Protein AF-A0A540K3Z2-F1 (afdb_monomer_lite)

Secondary structure (DSSP, 8-state):
------EEEEEEEEEETTEEEEEEEEEETT-TT--HHHHHHHHHHHTT---TTHHHHHHHHHHHHHHHHHHHTTS-S--------------------------

Foldseek 3Di:
DCPPFPKDKAFDQDDDDPDTDTDIDIDTPVPPVDQLLVVLVVVCVVVVNPDPVRSVVRSVSRVVVSVCVVVCVVPDDDDDDDDDDDDDDDDDDDDDDDDDDDD

InterPro domains:
  IPR006939 SNF5/SMARCB1/INI1 [PF04855] (7-68)

pLDDT: mean 70.19, std 22.84, range [29.33, 92.12]

Organism: Malus baccata (NCBI:txid106549)

Sequence (103 aa):
MYTGERIVPIKLDLRVNRTVIRDQFLWDLNNFESDPEEFAKTFCADLGIQDPEVGPAIAFSIREQLYEIVVQSVASVRETRINKKGRRGAEYTPVRFVVFFSK

Structure (mmCIF, N/CA/C/O backbone):
data_AF-A0A540K3Z2-F1
#
_entry.id   AF-A0A540K3Z2-F1
#
loop_
_atom_site.group_PDB
_atom_site.id
_atom_site.type_symbol
_atom_site.label_atom_id
_atom_site.label_alt_id
_atom_site.label_comp_id
_atom_site.label_asym_id
_atom_site.label_entity_id
_atom_site.label_seq_id
_atom_site.pdbx_PDB_ins_code
_atom_site.Cartn_x
_atom_site.Cartn_y
_atom_site.Cartn_z
_atom_site.occupancy
_atom_site.B_iso_or_equiv
_atom_site.auth_seq_id
_atom_site.auth_comp_id
_atom_site.auth_asym_id
_atom_site.auth_atom_id
_atom_site.pdbx_PDB_model_num
ATOM 1 N N . MET A 1 1 ? 13.485 -1.334 -24.994 1.00 41.22 1 MET A N 1
ATOM 2 C CA . MET A 1 1 ? 14.006 -2.436 -24.160 1.00 41.22 1 MET A CA 1
ATOM 3 C C . MET A 1 1 ? 12.887 -2.785 -23.204 1.00 41.22 1 MET A C 1
ATOM 5 O O . MET A 1 1 ? 12.514 -1.912 -22.437 1.00 41.22 1 MET A O 1
ATOM 9 N N . TYR A 1 2 ? 12.276 -3.965 -23.315 1.00 44.12 2 TYR A N 1
ATOM 10 C CA . TYR A 1 2 ? 11.277 -4.387 -22.332 1.00 44.12 2 TYR A CA 1
ATOM 11 C C . TYR A 1 2 ? 12.038 -4.703 -21.048 1.00 44.12 2 TYR A C 1
ATOM 13 O O . TYR A 1 2 ? 12.613 -5.780 -20.909 1.00 44.12 2 TYR A O 1
ATOM 21 N N . THR A 1 3 ? 12.155 -3.713 -20.168 1.00 54.97 3 THR A N 1
ATOM 22 C CA . THR A 1 3 ? 12.580 -3.929 -18.789 1.00 54.97 3 THR A CA 1
ATOM 23 C C . THR A 1 3 ? 11.551 -4.885 -18.211 1.00 54.97 3 THR A C 1
ATOM 25 O O . THR A 1 3 ? 10.413 -4.479 -18.001 1.00 54.97 3 THR A O 1
ATOM 28 N N . GLY A 1 4 ? 11.891 -6.172 -18.120 1.00 59.56 4 GLY A N 1
ATOM 29 C CA . GLY A 1 4 ? 10.947 -7.210 -17.719 1.00 59.56 4 GLY A CA 1
ATOM 30 C C . GLY A 1 4 ? 10.236 -6.773 -16.447 1.00 59.56 4 GLY A C 1
ATOM 31 O O . GLY A 1 4 ? 10.898 -6.559 -15.433 1.00 59.56 4 GLY A O 1
ATOM 32 N N . GLU A 1 5 ? 8.929 -6.545 -16.549 1.00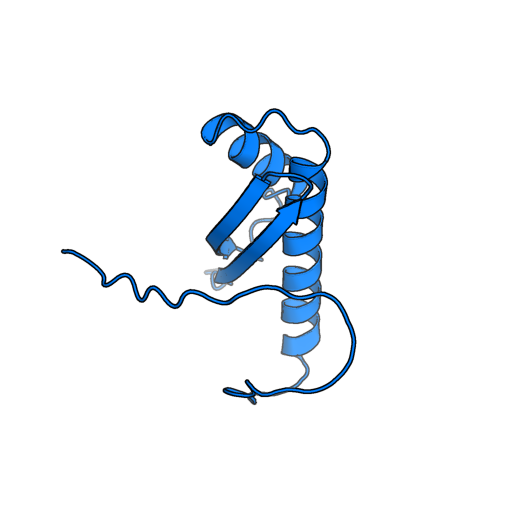 67.00 5 GLU A N 1
ATOM 33 C CA . GLU A 1 5 ? 8.088 -6.056 -15.461 1.00 67.00 5 GLU A CA 1
ATOM 34 C C . GLU A 1 5 ? 8.256 -7.017 -14.284 1.00 67.00 5 GLU A C 1
ATOM 36 O O . GLU A 1 5 ? 7.904 -8.198 -14.367 1.00 67.00 5 GLU A O 1
ATOM 41 N N . ARG A 1 6 ? 8.895 -6.549 -13.206 1.00 79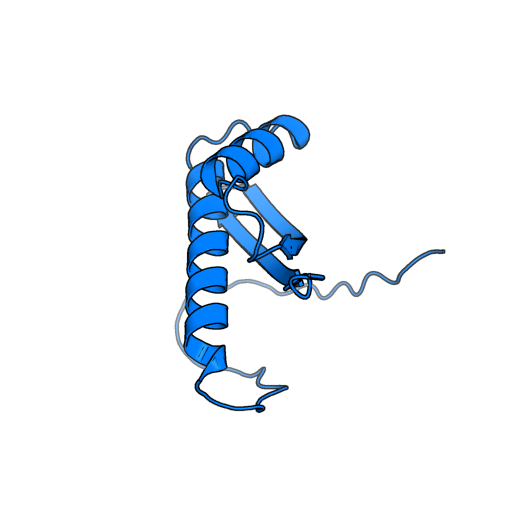.75 6 ARG A N 1
ATOM 42 C CA . ARG A 1 6 ? 9.203 -7.396 -12.055 1.00 79.75 6 ARG A CA 1
ATOM 43 C C . ARG A 1 6 ? 8.066 -7.263 -11.056 1.00 79.75 6 ARG A C 1
ATOM 45 O O . ARG A 1 6 ? 8.182 -6.591 -10.034 1.00 79.75 6 ARG A O 1
ATOM 52 N N . ILE A 1 7 ? 6.967 -7.931 -11.385 1.00 85.69 7 ILE A N 1
ATOM 53 C CA . ILE A 1 7 ? 5.755 -7.943 -10.575 1.00 85.69 7 ILE A CA 1
ATOM 54 C C . ILE A 1 7 ? 5.861 -9.007 -9.484 1.00 85.69 7 ILE A C 1
ATOM 56 O O . ILE A 1 7 ? 6.129 -10.178 -9.766 1.00 85.69 7 ILE A O 1
ATOM 60 N N . VAL A 1 8 ? 5.631 -8.614 -8.233 1.00 85.88 8 VAL A N 1
ATOM 61 C CA . VAL A 1 8 ? 5.730 -9.498 -7.069 1.00 85.88 8 VAL A CA 1
ATOM 62 C C . VAL A 1 8 ? 4.463 -9.432 -6.217 1.00 85.88 8 VAL A C 1
ATOM 64 O O . VAL A 1 8 ? 3.883 -8.360 -6.060 1.00 85.88 8 VAL A O 1
ATOM 67 N N . PRO A 1 9 ? 3.986 -10.562 -5.670 1.00 89.31 9 PRO A N 1
ATOM 68 C CA . PRO A 1 9 ? 2.812 -10.555 -4.813 1.00 89.31 9 PRO A CA 1
ATOM 69 C C . PRO A 1 9 ? 3.172 -10.045 -3.415 1.00 89.31 9 PRO A C 1
ATOM 71 O O . PRO A 1 9 ? 4.049 -10.603 -2.758 1.00 89.31 9 PRO A O 1
ATOM 74 N N . ILE A 1 10 ? 2.443 -9.039 -2.943 1.00 89.31 10 ILE A N 1
ATOM 75 C CA . ILE A 1 10 ? 2.523 -8.516 -1.580 1.00 89.31 10 ILE A CA 1
ATOM 76 C C . ILE A 1 10 ? 1.286 -8.963 -0.816 1.00 89.31 10 ILE A C 1
ATOM 78 O O . ILE A 1 10 ? 0.164 -8.871 -1.318 1.00 89.31 10 ILE A O 1
ATOM 82 N N . LYS A 1 11 ? 1.493 -9.476 0.397 1.00 90.31 11 LYS A N 1
ATOM 83 C CA . LYS A 1 11 ? 0.419 -9.940 1.277 1.00 90.31 11 LYS A CA 1
ATOM 84 C C . LYS A 1 11 ? 0.389 -9.090 2.534 1.00 90.31 11 LYS A C 1
ATOM 86 O O . LYS A 1 11 ? 1.364 -9.051 3.277 1.00 90.31 11 LYS A O 1
ATOM 91 N N . LEU A 1 12 ? -0.739 -8.447 2.790 1.00 88.38 12 LEU A N 1
ATOM 92 C CA . LEU A 1 12 ? -1.006 -7.748 4.036 1.00 88.38 12 LEU A CA 1
ATOM 93 C C . LEU A 1 12 ? -1.823 -8.672 4.942 1.00 88.38 12 LEU A C 1
ATOM 95 O O . LEU A 1 12 ? -2.956 -9.007 4.616 1.00 88.38 12 LEU A O 1
ATOM 99 N N . ASP A 1 13 ? -1.259 -9.080 6.077 1.00 89.62 13 ASP A N 1
ATOM 100 C CA . ASP A 1 13 ? -2.000 -9.674 7.202 1.00 89.62 13 ASP A CA 1
ATOM 101 C C . ASP A 1 13 ? -1.599 -8.900 8.457 1.00 89.62 13 ASP A C 1
ATOM 103 O O . ASP A 1 13 ? -0.662 -9.249 9.172 1.00 89.62 13 ASP A O 1
ATOM 107 N N . LEU A 1 14 ? -2.262 -7.763 8.660 1.00 87.94 14 LEU A N 1
ATOM 108 C CA . LEU A 1 14 ? -1.941 -6.818 9.721 1.00 87.94 14 LEU A CA 1
ATOM 109 C C . LEU A 1 14 ? -3.105 -6.714 10.695 1.00 87.94 14 LEU A C 1
ATOM 111 O O . LEU A 1 14 ? -4.275 -6.670 10.310 1.00 87.94 14 LEU A O 1
ATOM 115 N N . ARG A 1 15 ? -2.778 -6.628 11.982 1.00 88.44 15 ARG A N 1
ATOM 116 C CA . ARG A 1 15 ? -3.738 -6.328 13.041 1.00 88.44 15 ARG A CA 1
ATOM 117 C C . ARG A 1 15 ? -3.222 -5.153 13.848 1.00 88.44 15 ARG A C 1
ATOM 119 O O . ARG A 1 15 ? -2.257 -5.295 14.592 1.00 88.44 15 ARG A O 1
ATOM 126 N N . VAL A 1 16 ? -3.898 -4.021 13.717 1.00 86.25 16 VAL A N 1
ATOM 127 C CA . VAL A 1 16 ? -3.559 -2.775 14.403 1.00 86.25 16 VAL A CA 1
ATOM 128 C C . VAL A 1 16 ? -4.780 -2.350 15.205 1.00 86.25 16 VAL A C 1
ATOM 130 O O . VAL A 1 16 ? -5.850 -2.111 14.650 1.00 86.25 16 VAL A O 1
ATOM 133 N N . ASN A 1 17 ? -4.648 -2.302 16.529 1.00 84.25 17 ASN A N 1
ATOM 134 C CA . ASN A 1 17 ? -5.746 -1.995 17.448 1.00 84.25 17 ASN A CA 1
ATOM 135 C C . ASN A 1 17 ? -6.982 -2.892 17.227 1.00 84.25 17 ASN A C 1
ATOM 137 O O . ASN A 1 17 ? -6.960 -4.094 17.518 1.00 84.25 17 ASN A O 1
ATOM 141 N N . ARG A 1 18 ? -8.079 -2.303 16.736 1.00 83.44 18 ARG A N 1
ATOM 142 C CA . ARG A 1 18 ? -9.340 -2.993 16.419 1.00 83.44 18 ARG A CA 1
ATOM 143 C C . ARG A 1 18 ? -9.483 -3.313 14.929 1.00 83.44 18 ARG A C 1
ATOM 145 O O . ARG A 1 18 ? -10.393 -4.055 14.569 1.00 83.44 18 ARG A O 1
ATOM 152 N N . THR A 1 19 ? -8.572 -2.816 14.100 1.00 81.31 19 THR A N 1
ATOM 153 C CA . THR A 1 19 ? -8.615 -2.913 12.643 1.00 81.31 19 THR A CA 1
ATOM 154 C C . THR A 1 19 ? -7.747 -4.085 12.183 1.00 81.31 19 THR A C 1
ATOM 156 O O . THR A 1 19 ? -6.587 -4.231 12.574 1.00 81.31 19 THR A O 1
ATOM 159 N N . VAL A 1 20 ? -8.335 -4.975 11.384 1.00 88.25 20 VAL A N 1
ATOM 160 C CA . VAL A 1 20 ? -7.652 -6.133 10.794 1.00 88.25 20 VAL A CA 1
ATOM 161 C C . VAL A 1 20 ? -7.669 -5.959 9.287 1.00 88.25 20 VAL A C 1
ATOM 163 O O . VAL A 1 20 ? -8.742 -5.863 8.697 1.00 88.25 20 VAL A O 1
ATOM 166 N N . ILE A 1 21 ? -6.489 -5.943 8.680 1.00 86.19 21 ILE A N 1
ATOM 167 C CA . ILE A 1 21 ? -6.311 -5.822 7.236 1.00 86.19 21 ILE A CA 1
ATOM 168 C C . ILE A 1 21 ? -5.807 -7.150 6.711 1.00 86.19 21 ILE A C 1
ATOM 170 O O . ILE A 1 21 ? -4.785 -7.664 7.170 1.00 86.19 21 ILE A O 1
ATOM 174 N N . ARG A 1 22 ? -6.545 -7.690 5.745 1.00 90.62 22 ARG A N 1
ATOM 175 C CA . ARG A 1 22 ? -6.185 -8.893 5.007 1.00 90.62 22 ARG A CA 1
ATOM 176 C C . ARG A 1 22 ? -6.363 -8.627 3.535 1.00 90.62 22 ARG A C 1
ATOM 178 O O . ARG A 1 22 ? -7.493 -8.631 3.058 1.00 90.62 22 ARG A O 1
ATOM 185 N N . ASP A 1 23 ? -5.255 -8.399 2.856 1.00 89.31 23 ASP A N 1
ATOM 186 C CA . ASP A 1 23 ? -5.266 -8.103 1.433 1.00 89.31 23 ASP A CA 1
ATOM 187 C C . ASP A 1 23 ? -4.062 -8.728 0.728 1.00 89.31 23 ASP A C 1
ATOM 189 O O . ASP A 1 23 ? -3.050 -9.068 1.347 1.00 89.31 23 ASP A O 1
ATOM 193 N N . GLN A 1 24 ? -4.181 -8.905 -0.578 1.00 88.88 24 GLN A N 1
ATOM 194 C CA . GLN A 1 24 ? -3.110 -9.358 -1.436 1.00 88.88 24 GLN A CA 1
ATOM 195 C C . GLN A 1 24 ? -3.193 -8.632 -2.775 1.00 88.88 24 GLN A C 1
ATOM 197 O O . GLN A 1 24 ? -4.169 -8.768 -3.508 1.00 88.88 24 GLN A O 1
ATOM 202 N N . PHE A 1 25 ? -2.112 -7.955 -3.139 1.00 89.19 25 PHE A N 1
ATOM 203 C CA . PHE A 1 25 ? -1.991 -7.259 -4.414 1.00 89.19 25 PHE A CA 1
ATOM 204 C C . PHE A 1 25 ? -0.647 -7.555 -5.071 1.00 89.19 25 PHE A C 1
ATOM 206 O O . PHE A 1 25 ? 0.226 -8.224 -4.514 1.00 89.19 25 PHE A O 1
ATOM 213 N N . LEU A 1 26 ? -0.509 -7.090 -6.304 1.00 88.56 26 LEU A N 1
ATOM 214 C CA . LEU A 1 26 ? 0.711 -7.194 -7.082 1.00 88.56 26 LEU A CA 1
ATOM 215 C C . LEU A 1 26 ? 1.442 -5.854 -7.036 1.00 88.56 26 LEU A C 1
ATOM 217 O O . LEU A 1 26 ? 0.825 -4.813 -7.244 1.00 88.56 26 LEU A O 1
ATOM 221 N N . TRP A 1 27 ? 2.741 -5.890 -6.761 1.00 89.19 27 TRP A N 1
ATOM 222 C CA . TRP A 1 27 ? 3.603 -4.716 -6.711 1.00 89.19 27 TRP A CA 1
ATOM 223 C C . TRP A 1 27 ? 4.647 -4.780 -7.818 1.00 89.19 27 TRP A C 1
ATOM 225 O O . TRP A 1 27 ? 5.298 -5.812 -7.989 1.00 89.19 27 TRP A O 1
ATOM 235 N N . ASP A 1 28 ? 4.820 -3.685 -8.553 1.00 86.12 28 ASP A N 1
ATOM 236 C CA . ASP A 1 28 ? 5.871 -3.568 -9.560 1.00 86.12 28 ASP A CA 1
ATOM 237 C C . ASP A 1 28 ? 7.151 -3.014 -8.931 1.00 86.12 28 ASP A C 1
ATOM 239 O O . ASP A 1 28 ? 7.202 -1.870 -8.484 1.00 86.12 28 ASP A O 1
ATOM 243 N N . LEU A 1 29 ? 8.206 -3.828 -8.901 1.00 80.81 29 LEU A N 1
ATOM 244 C CA . LEU A 1 29 ? 9.515 -3.421 -8.388 1.00 80.81 29 LEU A CA 1
ATOM 245 C C . LEU A 1 29 ? 10.266 -2.461 -9.316 1.00 80.81 29 LEU A C 1
ATOM 247 O O . LEU A 1 29 ? 11.217 -1.824 -8.870 1.00 80.81 29 LEU A O 1
ATOM 251 N N . ASN A 1 30 ? 9.882 -2.371 -10.590 1.00 79.31 30 ASN A N 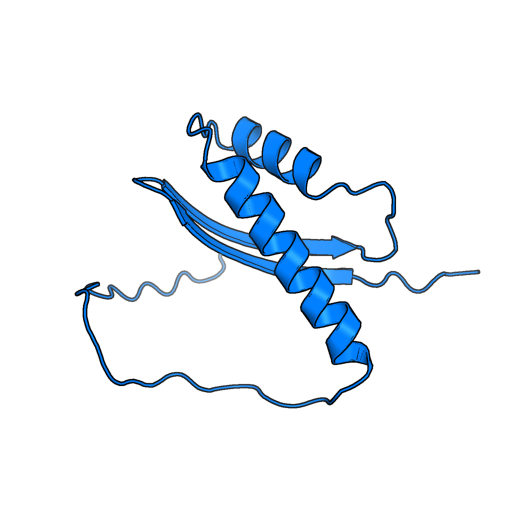1
ATOM 252 C CA . ASN A 1 30 ? 10.507 -1.450 -11.538 1.00 79.31 30 ASN A CA 1
ATOM 253 C C . ASN A 1 30 ? 9.863 -0.060 -11.506 1.00 79.31 30 ASN A C 1
ATOM 255 O O . ASN A 1 30 ? 10.406 0.875 -12.099 1.00 79.31 30 ASN A O 1
ATOM 259 N N . ASN A 1 31 ? 8.717 0.085 -10.836 1.00 78.75 31 ASN A N 1
ATOM 260 C CA . ASN A 1 31 ? 8.039 1.361 -10.720 1.00 78.75 31 ASN A CA 1
ATOM 261 C C . ASN A 1 31 ? 8.613 2.173 -9.549 1.00 78.75 31 ASN A C 1
ATOM 263 O O . ASN A 1 31 ? 8.157 2.071 -8.412 1.00 78.75 31 ASN A O 1
ATOM 267 N N . PHE A 1 32 ? 9.617 3.000 -9.845 1.00 68.69 32 PHE A N 1
ATOM 268 C CA . PHE A 1 32 ? 10.250 3.892 -8.868 1.00 68.69 32 PHE A CA 1
ATOM 269 C C . PHE A 1 32 ? 9.351 5.048 -8.402 1.00 68.69 32 PHE A C 1
ATOM 271 O O . PHE A 1 32 ? 9.706 5.713 -7.436 1.00 68.69 32 PHE A O 1
ATOM 278 N N . GLU A 1 33 ? 8.214 5.289 -9.062 1.00 70.94 33 GLU A N 1
ATOM 279 C CA . GLU A 1 33 ? 7.218 6.283 -8.632 1.00 70.94 33 GLU A CA 1
ATOM 280 C C . GLU A 1 33 ? 6.203 5.698 -7.635 1.00 70.94 33 GLU A C 1
ATOM 282 O O . GLU A 1 33 ? 5.373 6.421 -7.094 1.00 70.94 33 GLU A O 1
ATOM 287 N N . SER A 1 34 ? 6.236 4.384 -7.381 1.00 77.81 34 SER A N 1
ATOM 288 C CA . SER A 1 34 ? 5.356 3.755 -6.393 1.00 77.81 34 SER A CA 1
ATOM 289 C C . SER A 1 34 ? 5.938 3.875 -4.986 1.00 77.81 34 SER A C 1
ATOM 291 O O . SER A 1 34 ? 6.732 3.038 -4.555 1.00 77.81 34 SER A O 1
ATOM 293 N N . ASP A 1 35 ? 5.505 4.893 -4.245 1.00 87.19 35 ASP A N 1
ATOM 294 C CA . ASP A 1 35 ? 5.833 5.063 -2.829 1.00 87.19 35 ASP A CA 1
ATOM 295 C C . ASP A 1 35 ? 4.893 4.224 -1.930 1.00 87.19 35 ASP A C 1
ATOM 297 O O . ASP A 1 35 ? 3.673 4.441 -1.934 1.00 87.19 35 ASP A O 1
ATOM 301 N N . PRO A 1 36 ? 5.409 3.290 -1.100 1.00 88.69 36 PRO A N 1
ATOM 302 C CA . PRO A 1 36 ? 4.592 2.486 -0.180 1.00 88.69 36 PRO A CA 1
ATOM 303 C C . PRO A 1 36 ? 3.759 3.327 0.795 1.00 88.69 36 PRO A C 1
ATOM 305 O O . PRO A 1 36 ? 2.652 2.945 1.173 1.00 88.69 36 PRO A O 1
ATOM 308 N N . GLU A 1 37 ? 4.284 4.477 1.210 1.00 90.25 37 GLU A N 1
ATOM 309 C CA . GLU A 1 37 ? 3.626 5.450 2.076 1.00 90.25 37 GLU A CA 1
ATOM 310 C C . GLU A 1 37 ? 2.412 6.098 1.411 1.00 90.25 37 GLU A C 1
ATOM 312 O O . GLU A 1 37 ? 1.381 6.286 2.060 1.00 90.25 37 GLU A O 1
ATOM 317 N N . GLU A 1 38 ? 2.528 6.463 0.136 1.00 89.56 38 GLU A N 1
ATOM 318 C CA . GLU A 1 38 ? 1.432 7.068 -0.618 1.00 89.56 38 GLU A CA 1
ATOM 319 C C . GLU A 1 38 ? 0.353 6.032 -0.939 1.00 89.56 38 GLU A C 1
ATOM 321 O O . GLU A 1 38 ? -0.840 6.292 -0.743 1.00 89.56 38 GLU A O 1
ATOM 326 N N . PHE A 1 39 ? 0.775 4.818 -1.303 1.00 89.81 39 PHE A N 1
ATOM 327 C CA . PHE A 1 39 ? -0.125 3.681 -1.451 1.00 89.81 39 PHE A CA 1
ATOM 328 C C . PHE A 1 39 ? -0.903 3.416 -0.158 1.00 89.81 39 PHE A C 1
ATOM 330 O O . PHE A 1 39 ? -2.125 3.317 -0.187 1.00 89.81 39 PHE A O 1
ATOM 337 N N . ALA A 1 40 ? -0.227 3.369 0.995 1.00 89.56 40 ALA A N 1
ATOM 338 C CA . ALA A 1 40 ? -0.879 3.124 2.278 1.00 89.56 40 ALA A CA 1
ATOM 339 C C . ALA A 1 40 ? -1.892 4.217 2.655 1.00 89.56 40 ALA A C 1
ATOM 341 O O . ALA A 1 40 ? -2.945 3.909 3.211 1.00 89.56 40 ALA A O 1
ATOM 342 N N . LYS A 1 41 ? -1.609 5.491 2.345 1.00 89.38 41 LYS A N 1
ATOM 343 C CA . LYS A 1 41 ? -2.564 6.592 2.563 1.00 89.38 41 LYS A CA 1
ATOM 344 C C . LYS A 1 41 ? -3.812 6.428 1.705 1.00 89.38 41 LYS A C 1
ATOM 346 O O . LYS A 1 41 ? -4.916 6.543 2.231 1.00 89.38 41 LYS A O 1
ATOM 351 N N . THR A 1 42 ? -3.628 6.144 0.419 1.00 89.38 42 THR A N 1
ATOM 352 C CA . THR A 1 42 ? -4.731 5.934 -0.528 1.00 89.38 42 THR A CA 1
ATOM 353 C C . THR A 1 42 ? -5.559 4.718 -0.121 1.00 89.38 42 THR A C 1
ATOM 355 O O . THR A 1 42 ? -6.770 4.820 0.023 1.00 89.38 42 THR A O 1
ATOM 358 N N . PHE A 1 43 ? -4.899 3.611 0.225 1.00 88.56 43 PHE A N 1
ATOM 359 C CA . PHE A 1 43 ? -5.537 2.393 0.723 1.00 88.56 43 PHE A CA 1
ATOM 360 C C . PHE A 1 43 ? -6.385 2.640 1.980 1.00 88.56 43 PHE A C 1
ATOM 362 O O . PHE A 1 43 ? -7.523 2.179 2.075 1.00 88.56 43 PHE A O 1
ATOM 369 N N . CYS A 1 44 ? -5.862 3.402 2.947 1.00 87.75 44 CYS A N 1
ATOM 370 C CA . CYS A 1 44 ? -6.632 3.792 4.127 1.00 87.75 44 CYS A CA 1
ATOM 371 C C . CYS A 1 44 ? -7.820 4.694 3.773 1.00 87.75 44 CYS A C 1
ATOM 373 O O . CYS A 1 44 ? -8.895 4.516 4.344 1.00 87.75 44 CYS A O 1
ATOM 375 N N . ALA A 1 45 ? -7.647 5.641 2.847 1.00 88.75 45 ALA A N 1
ATOM 376 C CA . ALA A 1 45 ? -8.714 6.538 2.412 1.00 88.75 45 ALA A CA 1
ATOM 377 C C . ALA A 1 45 ? -9.854 5.778 1.714 1.00 88.75 45 ALA A C 1
ATOM 379 O O . ALA A 1 45 ? -11.018 5.992 2.054 1.00 88.75 45 ALA A O 1
ATOM 380 N N . ASP A 1 46 ? -9.525 4.842 0.821 1.00 89.88 46 ASP A N 1
ATOM 381 C CA . ASP A 1 46 ? -10.492 4.038 0.065 1.00 89.88 46 ASP A CA 1
ATOM 382 C C . ASP A 1 46 ? -11.319 3.116 0.970 1.00 89.88 46 ASP A C 1
ATOM 384 O O . ASP A 1 46 ? -12.523 2.945 0.774 1.00 89.88 46 ASP A O 1
ATOM 388 N N . LEU A 1 47 ? -10.689 2.547 2.002 1.00 85.62 47 LEU A N 1
ATOM 389 C CA . LEU A 1 47 ? -11.359 1.696 2.989 1.00 85.62 47 LEU A CA 1
ATOM 390 C C . LEU A 1 47 ? -12.028 2.484 4.126 1.00 85.62 47 LEU A C 1
ATOM 392 O O . LEU A 1 47 ? -12.651 1.883 5.004 1.00 85.62 47 LEU A O 1
ATOM 396 N N . GLY A 1 48 ? -11.901 3.815 4.143 1.00 86.81 48 GLY A N 1
ATOM 397 C CA . GLY A 1 48 ? -12.431 4.666 5.210 1.00 86.81 48 GLY A CA 1
ATOM 398 C C . GLY A 1 48 ? -11.775 4.425 6.575 1.00 86.81 48 GLY A C 1
ATOM 399 O O . GLY A 1 48 ? -12.402 4.653 7.613 1.00 86.81 48 GLY A O 1
ATOM 400 N N . ILE A 1 49 ? -10.528 3.948 6.594 1.00 85.50 49 ILE A N 1
ATOM 401 C CA . ILE A 1 49 ? -9.760 3.699 7.814 1.00 85.50 49 ILE A CA 1
ATOM 402 C C . ILE A 1 49 ? -9.245 5.034 8.353 1.00 85.50 49 ILE A C 1
ATOM 404 O O . ILE A 1 49 ? -8.425 5.703 7.730 1.00 85.50 49 ILE A O 1
ATOM 408 N N . GLN A 1 50 ? -9.713 5.404 9.543 1.00 81.69 50 GLN A N 1
ATOM 409 C CA . GLN A 1 50 ? -9.344 6.661 10.209 1.00 81.69 50 GLN A CA 1
ATOM 410 C C . GLN A 1 50 ? -8.199 6.492 11.214 1.00 81.69 50 GLN A C 1
ATOM 412 O O . GLN A 1 50 ? -7.670 7.482 11.716 1.00 81.69 50 GLN A O 1
ATOM 417 N N . ASP A 1 51 ? -7.821 5.249 11.522 1.00 83.94 51 ASP A N 1
ATOM 418 C CA . ASP A 1 51 ? -6.757 4.949 12.472 1.00 83.94 51 ASP A CA 1
ATOM 419 C C . ASP A 1 51 ? -5.393 5.417 11.925 1.00 83.94 51 ASP A C 1
ATOM 421 O O . ASP A 1 51 ? -4.901 4.865 10.933 1.00 83.94 51 ASP A O 1
ATOM 425 N N . PRO A 1 52 ? -4.721 6.380 12.583 1.00 85.06 52 PRO A N 1
ATOM 426 C CA . PRO A 1 52 ? -3.470 6.948 12.079 1.00 85.06 52 PRO A CA 1
ATOM 427 C C . PRO A 1 52 ? -2.297 5.960 12.134 1.00 85.06 52 PRO A C 1
ATOM 429 O O . PRO A 1 52 ? -1.316 6.134 11.419 1.00 85.06 52 PRO A O 1
ATOM 432 N N . GLU A 1 53 ? -2.390 4.911 12.956 1.00 87.94 53 GLU A N 1
ATOM 433 C CA . GLU A 1 53 ? -1.360 3.870 13.076 1.00 87.94 53 GLU A CA 1
ATOM 434 C C . GLU A 1 53 ? -1.412 2.842 11.938 1.00 87.94 53 GLU A C 1
ATOM 436 O O . GLU A 1 53 ? -0.426 2.154 11.672 1.00 87.94 53 GLU A O 1
ATOM 441 N N . VAL A 1 54 ? -2.546 2.739 11.237 1.00 87.50 54 VAL A N 1
ATOM 442 C CA . VAL A 1 54 ? -2.753 1.710 10.214 1.00 87.50 54 VAL A CA 1
ATOM 443 C C . VAL A 1 54 ? -1.952 1.997 8.944 1.00 87.50 54 VAL A C 1
ATOM 445 O O . VAL A 1 54 ? -1.293 1.097 8.426 1.00 87.50 54 VAL A O 1
ATOM 448 N N . GLY A 1 55 ? -1.946 3.246 8.471 1.00 89.69 55 GLY A N 1
ATOM 449 C CA . GLY A 1 55 ? -1.188 3.641 7.275 1.00 89.69 55 GLY A CA 1
ATOM 450 C C . GLY A 1 55 ? 0.312 3.322 7.385 1.00 89.69 55 GLY A C 1
ATOM 451 O O . GLY A 1 55 ? 0.846 2.602 6.540 1.00 89.69 55 GLY A O 1
ATOM 452 N N . PRO A 1 56 ? 1.002 3.771 8.451 1.00 91.88 56 PRO A N 1
ATOM 453 C CA . PRO A 1 56 ? 2.402 3.428 8.684 1.00 91.88 56 PRO A CA 1
ATOM 454 C C . PRO A 1 56 ? 2.661 1.919 8.786 1.00 91.88 56 PRO A C 1
ATOM 456 O O . PRO A 1 56 ? 3.679 1.449 8.278 1.00 91.88 56 PRO A O 1
ATOM 459 N N . ALA A 1 57 ? 1.749 1.151 9.397 1.00 89.69 57 ALA A N 1
ATOM 460 C CA . ALA A 1 57 ? 1.881 -0.302 9.508 1.00 89.69 57 ALA A CA 1
ATOM 461 C C . ALA A 1 57 ? 1.807 -1.004 8.140 1.00 89.69 57 ALA A C 1
ATOM 463 O O . ALA A 1 57 ? 2.600 -1.909 7.873 1.00 89.69 57 ALA A O 1
ATOM 464 N N . ILE A 1 58 ? 0.902 -0.562 7.257 1.00 89.69 58 ILE A N 1
ATOM 465 C CA . ILE A 1 58 ? 0.812 -1.057 5.876 1.00 89.69 58 ILE A CA 1
ATOM 466 C C . ILE A 1 58 ? 2.107 -0.752 5.125 1.00 89.69 58 ILE A C 1
ATOM 468 O O . ILE A 1 58 ? 2.736 -1.665 4.594 1.00 89.69 58 ILE A O 1
ATOM 472 N N . ALA A 1 59 ? 2.539 0.512 5.127 1.00 91.88 59 ALA A N 1
ATOM 473 C CA . ALA A 1 59 ? 3.740 0.936 4.413 1.00 91.88 59 ALA A CA 1
ATOM 474 C C . ALA A 1 59 ? 4.985 0.164 4.889 1.00 91.88 59 ALA A C 1
ATOM 476 O O . ALA A 1 59 ? 5.800 -0.278 4.078 1.00 91.88 59 ALA A O 1
ATOM 477 N N . PHE A 1 60 ? 5.101 -0.065 6.202 1.00 92.12 60 PHE A N 1
ATOM 478 C CA . PHE A 1 60 ? 6.168 -0.876 6.781 1.00 92.12 60 PHE A CA 1
ATOM 479 C C . PHE A 1 60 ? 6.138 -2.327 6.282 1.00 92.12 60 PHE A C 1
ATOM 481 O O . PHE A 1 60 ? 7.162 -2.832 5.828 1.00 92.12 60 PHE A O 1
ATOM 488 N N . SER A 1 61 ? 4.970 -2.976 6.304 1.00 89.62 61 SER A N 1
ATOM 489 C CA . SER A 1 61 ? 4.811 -4.363 5.842 1.00 89.62 61 SER A CA 1
ATOM 490 C C . SER A 1 61 ? 5.144 -4.542 4.360 1.00 89.62 61 SER A C 1
ATOM 492 O O . SER A 1 61 ? 5.722 -5.559 3.972 1.00 89.62 61 SER A O 1
ATOM 494 N N . ILE A 1 62 ? 4.813 -3.547 3.531 1.00 90.62 62 ILE A N 1
ATOM 495 C CA . ILE A 1 62 ? 5.183 -3.533 2.112 1.00 90.62 62 ILE A CA 1
ATOM 496 C C . ILE A 1 62 ? 6.705 -3.452 1.983 1.00 90.62 62 ILE A C 1
ATOM 498 O O . ILE A 1 62 ? 7.304 -4.312 1.343 1.00 90.62 62 ILE A O 1
ATOM 502 N N . ARG A 1 63 ? 7.353 -2.471 2.628 1.00 90.31 63 ARG A N 1
ATOM 503 C CA . ARG A 1 63 ? 8.815 -2.298 2.554 1.00 90.31 63 ARG A CA 1
ATOM 504 C C . ARG A 1 63 ? 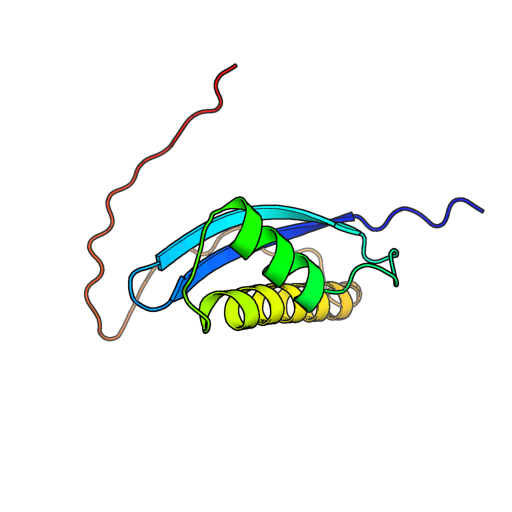9.586 -3.527 3.017 1.00 90.31 63 ARG A C 1
ATOM 506 O O . ARG A 1 63 ? 10.561 -3.895 2.369 1.00 90.31 63 ARG A O 1
ATOM 513 N N . GLU A 1 64 ? 9.154 -4.152 4.109 1.00 89.94 64 GLU A N 1
ATOM 514 C CA . GLU A 1 64 ? 9.773 -5.374 4.630 1.00 89.94 64 GLU A CA 1
ATOM 515 C C . GLU A 1 64 ? 9.727 -6.499 3.588 1.00 89.94 64 GLU A C 1
ATOM 517 O O . GLU A 1 64 ? 10.759 -7.083 3.260 1.00 89.94 64 GLU A O 1
ATOM 522 N N . GLN A 1 65 ? 8.560 -6.740 2.984 1.00 89.69 65 GLN A N 1
ATOM 523 C CA . GLN A 1 65 ? 8.414 -7.749 1.933 1.00 89.69 65 GLN A CA 1
ATOM 524 C C . GLN A 1 65 ? 9.237 -7.416 0.687 1.00 89.69 65 GLN A C 1
ATOM 526 O O . GLN A 1 65 ? 9.892 -8.301 0.140 1.00 89.69 65 GLN A O 1
ATOM 531 N N . LEU A 1 66 ? 9.250 -6.157 0.238 1.00 87.69 66 LEU A N 1
ATOM 532 C CA . LEU A 1 66 ? 10.059 -5.743 -0.912 1.00 87.69 66 LEU A CA 1
ATOM 533 C C . LEU A 1 66 ? 11.555 -5.948 -0.644 1.00 87.69 66 LEU A C 1
ATOM 535 O O . LEU A 1 66 ? 12.260 -6.467 -1.509 1.00 87.69 66 LEU A O 1
ATOM 539 N N . TYR A 1 67 ? 12.030 -5.600 0.555 1.00 87.38 67 TYR A N 1
ATOM 540 C CA . TYR A 1 67 ? 13.417 -5.822 0.961 1.00 87.38 67 TYR A CA 1
ATOM 541 C C . TYR A 1 67 ? 13.769 -7.312 0.934 1.00 87.38 67 TYR A C 1
ATOM 543 O O . TYR A 1 67 ? 14.735 -7.699 0.277 1.00 87.38 67 TYR A O 1
ATOM 551 N N . GLU A 1 68 ? 12.939 -8.156 1.550 1.00 85.12 68 GLU A N 1
ATOM 552 C CA . GLU A 1 68 ? 13.109 -9.611 1.533 1.00 85.12 68 GLU A CA 1
ATOM 553 C C . GLU A 1 68 ? 13.130 -10.167 0.105 1.00 85.12 68 GLU A C 1
ATOM 555 O O . GLU A 1 68 ? 14.014 -10.939 -0.242 1.00 85.12 68 GLU A O 1
ATOM 560 N N . ILE A 1 69 ? 12.225 -9.736 -0.775 1.00 84.31 69 ILE A N 1
ATOM 561 C CA . ILE A 1 69 ? 12.156 -10.217 -2.165 1.00 84.31 69 ILE A CA 1
ATOM 562 C C . ILE A 1 69 ? 13.383 -9.789 -2.988 1.00 84.31 69 ILE A C 1
ATOM 564 O O . ILE A 1 69 ? 13.858 -10.529 -3.861 1.00 84.31 69 ILE A O 1
ATOM 568 N N . VAL A 1 70 ? 13.909 -8.587 -2.753 1.00 80.50 70 VAL A N 1
ATOM 569 C CA . VAL A 1 70 ? 15.125 -8.106 -3.421 1.00 80.50 70 VAL A CA 1
ATOM 570 C C . VAL A 1 70 ? 16.354 -8.854 -2.903 1.00 80.50 70 VAL A C 1
ATOM 572 O O . VAL A 1 70 ? 17.188 -9.262 -3.710 1.00 80.50 70 VAL A O 1
ATOM 575 N N . VAL A 1 71 ? 16.434 -9.116 -1.598 1.00 76.00 71 VAL A N 1
ATOM 576 C CA . VAL A 1 71 ? 17.539 -9.861 -0.973 1.00 76.00 71 VAL A CA 1
ATOM 577 C C . VAL A 1 71 ? 17.498 -11.354 -1.339 1.00 76.00 71 VAL A C 1
ATOM 579 O O . VAL A 1 71 ? 18.523 -11.936 -1.697 1.00 76.00 71 VAL A O 1
ATOM 582 N N . GLN A 1 72 ? 16.318 -11.976 -1.346 1.00 61.19 72 GLN A N 1
ATOM 583 C CA . GLN A 1 72 ? 16.121 -13.395 -1.676 1.00 61.19 72 GLN A CA 1
ATOM 584 C C . GLN A 1 72 ? 16.305 -13.709 -3.167 1.00 61.19 72 GLN A C 1
ATOM 586 O O . GLN A 1 72 ? 16.564 -14.857 -3.518 1.00 61.19 72 GLN A O 1
ATOM 591 N N . SER A 1 73 ? 16.285 -12.709 -4.058 1.00 56.94 73 SER A N 1
ATOM 592 C CA . SER A 1 73 ? 16.682 -12.872 -5.469 1.00 56.94 73 SER A CA 1
ATOM 593 C C . SER A 1 73 ? 18.092 -13.461 -5.640 1.00 56.94 73 SER A C 1
ATOM 595 O O . SER A 1 73 ? 18.411 -13.968 -6.714 1.00 56.94 73 SER A O 1
ATOM 597 N N . VAL A 1 74 ? 18.935 -13.392 -4.607 1.00 50.78 74 VAL A N 1
ATOM 598 C CA . VAL A 1 74 ? 20.295 -13.946 -4.603 1.00 50.78 74 VAL A CA 1
ATOM 599 C C . VAL A 1 74 ? 20.356 -15.314 -3.892 1.00 50.78 74 VAL A C 1
ATOM 601 O O . VAL A 1 74 ? 21.364 -16.012 -3.975 1.00 50.78 74 VAL A O 1
ATOM 604 N N . ALA A 1 75 ? 19.271 -15.741 -3.230 1.00 48.56 75 ALA A N 1
ATOM 605 C CA . ALA A 1 75 ? 19.227 -16.900 -2.342 1.00 48.56 75 ALA A CA 1
ATOM 606 C C . ALA A 1 75 ? 17.938 -17.743 -2.510 1.00 48.56 75 ALA A C 1
ATOM 608 O O . ALA A 1 75 ? 17.019 -17.677 -1.710 1.00 48.56 75 ALA A O 1
ATOM 609 N N . SER A 1 76 ? 17.944 -18.636 -3.502 1.00 43.75 76 SER A N 1
ATOM 610 C CA . SER A 1 76 ? 17.194 -19.909 -3.536 1.00 43.75 76 SER A CA 1
ATOM 611 C C . SER A 1 76 ? 15.661 -19.940 -3.688 1.00 43.75 76 SER A C 1
ATOM 613 O O . SER A 1 76 ? 14.866 -19.570 -2.834 1.00 43.75 76 SER A O 1
ATOM 615 N N . VAL A 1 77 ? 15.264 -20.661 -4.740 1.00 49.59 77 VAL A N 1
ATOM 616 C CA . VAL A 1 77 ? 14.080 -21.529 -4.802 1.00 49.59 77 VAL A CA 1
ATOM 617 C C . VAL A 1 77 ? 14.086 -22.513 -3.614 1.00 49.59 77 VAL A C 1
ATOM 619 O O . VAL A 1 77 ? 14.896 -23.436 -3.624 1.00 49.59 77 VAL A O 1
ATOM 622 N N . ARG A 1 78 ? 13.206 -22.320 -2.616 1.00 44.59 78 ARG A N 1
ATOM 623 C CA . ARG A 1 78 ? 12.684 -23.260 -1.574 1.00 44.59 78 ARG A CA 1
ATOM 624 C C . ARG A 1 78 ? 12.298 -22.388 -0.364 1.00 44.59 78 ARG A C 1
ATOM 626 O O . ARG A 1 78 ? 13.128 -21.652 0.125 1.00 44.59 78 ARG A O 1
ATOM 633 N N . GLU A 1 79 ? 11.066 -22.335 0.133 1.00 37.56 79 GLU A N 1
ATOM 634 C CA . GLU A 1 79 ? 10.315 -23.469 0.653 1.00 37.56 79 GLU A CA 1
ATOM 635 C C . GLU A 1 79 ? 8.822 -23.125 0.786 1.00 37.56 79 GLU A C 1
ATOM 637 O O . GLU A 1 79 ? 8.395 -22.243 1.529 1.00 37.56 79 GLU A O 1
ATOM 642 N N . THR A 1 80 ? 8.001 -23.893 0.077 1.00 38.81 80 THR A N 1
ATOM 643 C CA . THR A 1 80 ? 6.585 -24.068 0.388 1.00 38.81 80 THR A CA 1
ATOM 644 C C . THR A 1 80 ? 6.461 -24.889 1.674 1.00 38.81 80 THR A C 1
ATOM 646 O O . THR A 1 80 ? 7.039 -25.970 1.749 1.00 38.81 80 THR A O 1
ATOM 649 N N . ARG A 1 81 ? 5.566 -24.458 2.575 1.00 49.31 81 ARG A N 1
ATOM 650 C CA . ARG A 1 81 ? 4.970 -25.209 3.706 1.00 49.31 81 ARG A CA 1
ATOM 651 C C . ARG A 1 81 ? 5.802 -25.311 4.990 1.00 49.31 81 ARG A C 1
ATOM 653 O O . ARG A 1 81 ? 6.438 -26.332 5.184 1.00 49.31 81 ARG A O 1
ATOM 660 N N . ILE A 1 82 ? 5.565 -24.441 5.979 1.00 39.81 82 ILE A N 1
ATOM 661 C CA . ILE A 1 82 ? 5.528 -24.891 7.388 1.00 39.81 82 ILE A CA 1
ATOM 662 C C . ILE A 1 82 ? 4.469 -24.104 8.180 1.00 39.81 82 ILE A C 1
ATOM 664 O O . ILE A 1 82 ? 4.709 -23.030 8.715 1.00 39.81 82 ILE A O 1
ATOM 668 N N . ASN A 1 83 ? 3.281 -24.698 8.304 1.00 36.72 83 ASN A N 1
ATOM 669 C CA . ASN A 1 83 ? 2.423 -24.522 9.473 1.00 36.72 83 ASN A CA 1
ATOM 670 C C . ASN A 1 83 ? 2.710 -25.703 10.417 1.00 36.72 83 ASN A C 1
ATOM 672 O O . ASN A 1 83 ? 2.469 -26.839 9.999 1.00 36.72 83 ASN A O 1
ATOM 676 N N . LYS A 1 84 ? 3.194 -25.441 11.648 1.00 38.75 84 LYS A N 1
ATOM 677 C CA . LYS A 1 84 ? 2.669 -25.953 12.946 1.00 38.75 84 LYS A CA 1
ATOM 678 C C . LYS A 1 84 ? 3.685 -25.872 14.119 1.00 38.75 84 LYS A C 1
ATOM 680 O O . LYS A 1 84 ? 4.487 -26.771 14.318 1.00 38.75 84 LYS A O 1
ATOM 685 N N . LYS A 1 85 ? 3.476 -24.849 14.967 1.00 35.59 85 LYS A N 1
ATOM 686 C CA . LYS A 1 85 ? 3.172 -24.886 16.428 1.00 35.59 85 LYS A CA 1
ATOM 687 C C . LYS A 1 85 ? 4.255 -25.161 17.513 1.00 35.59 85 LYS A C 1
ATOM 689 O O . LYS A 1 85 ? 4.609 -26.303 17.773 1.00 35.59 85 LYS A O 1
ATOM 694 N N . GLY A 1 86 ? 4.487 -24.119 18.341 1.00 31.55 86 GLY A N 1
ATOM 695 C CA . GLY A 1 86 ? 4.649 -24.153 19.820 1.00 31.55 86 GLY A CA 1
ATOM 696 C C . GLY A 1 86 ? 5.933 -23.478 20.345 1.00 31.55 86 GLY A C 1
ATOM 697 O O . GLY A 1 86 ? 7.003 -23.837 19.891 1.00 31.55 86 GLY A O 1
ATOM 698 N N . ARG A 1 87 ? 5.980 -22.554 21.325 1.00 40.28 87 ARG A N 1
ATOM 699 C CA . ARG A 1 87 ? 5.063 -22.044 22.376 1.00 40.28 87 ARG A CA 1
ATOM 700 C C . ARG A 1 87 ? 5.569 -20.623 22.746 1.00 40.28 87 ARG A C 1
ATOM 702 O O . ARG A 1 87 ? 6.775 -20.470 22.905 1.00 40.28 87 ARG A O 1
ATOM 709 N N . ARG A 1 88 ? 4.743 -19.578 22.888 1.00 35.72 88 ARG A N 1
ATOM 710 C CA . ARG A 1 88 ? 4.148 -19.117 24.164 1.00 35.72 88 ARG A CA 1
ATOM 711 C C . ARG A 1 88 ? 3.218 -17.910 23.899 1.00 35.72 88 ARG A C 1
ATOM 713 O O . ARG A 1 88 ? 3.659 -16.949 23.289 1.00 35.72 88 ARG A O 1
ATOM 720 N N . GLY A 1 89 ? 1.992 -17.977 24.428 1.00 33.84 89 GLY A N 1
ATOM 721 C CA . GLY A 1 89 ? 1.255 -16.847 25.021 1.00 33.84 89 GLY A CA 1
ATOM 722 C C . GLY A 1 89 ? 0.666 -15.752 24.123 1.00 33.84 89 GLY A C 1
ATOM 723 O O . GLY A 1 89 ? 1.280 -14.707 23.980 1.00 33.84 89 GLY A O 1
ATOM 724 N N . ALA A 1 90 ? -0.560 -15.963 23.633 1.00 35.66 90 ALA A N 1
ATOM 725 C CA . ALA A 1 90 ? -1.714 -15.045 23.715 1.00 35.66 90 ALA A CA 1
ATOM 726 C C . ALA A 1 90 ? -2.829 -15.638 22.838 1.00 35.66 90 ALA A C 1
ATOM 728 O O . ALA A 1 90 ? -2.666 -15.829 21.635 1.00 35.66 90 ALA A O 1
ATOM 729 N N . GLU A 1 91 ? -3.919 -16.056 23.468 1.00 29.33 91 GLU A N 1
ATOM 730 C CA . GLU A 1 91 ? -4.897 -16.976 22.894 1.00 29.33 91 GLU A CA 1
ATOM 731 C C . GLU A 1 91 ? -5.754 -16.296 21.809 1.00 29.33 91 GLU A C 1
ATOM 733 O O . GLU A 1 91 ? -6.606 -15.457 22.084 1.00 29.33 91 GLU A O 1
ATOM 738 N N . TYR A 1 92 ? -5.487 -16.653 20.551 1.00 29.62 92 TYR A N 1
ATOM 739 C CA . TYR A 1 92 ? -6.283 -16.338 19.367 1.00 29.62 92 TYR A CA 1
ATOM 740 C C . TYR A 1 92 ? -7.057 -17.607 18.996 1.00 29.62 92 TYR A C 1
ATOM 742 O O . TYR A 1 92 ? -6.454 -18.613 18.613 1.00 29.62 92 TYR A O 1
ATOM 750 N N . THR A 1 93 ? -8.382 -17.598 19.134 1.00 30.39 93 THR A N 1
ATOM 751 C CA . THR A 1 93 ? -9.248 -18.701 18.699 1.00 30.39 93 THR A CA 1
ATOM 752 C C . THR A 1 93 ? -9.405 -18.661 17.172 1.00 30.39 93 THR A C 1
ATOM 754 O O . THR A 1 93 ? -9.934 -17.688 16.634 1.00 30.39 93 THR A O 1
ATOM 757 N N . PRO A 1 94 ? -8.946 -19.685 16.424 1.00 39.41 94 PRO A N 1
ATOM 758 C CA . PRO A 1 94 ? -8.964 -19.648 14.971 1.00 39.41 94 PRO A CA 1
ATOM 759 C C . PRO A 1 94 ? -10.278 -20.232 14.444 1.00 39.41 94 PRO A C 1
ATOM 761 O O . PRO A 1 94 ? -10.479 -21.447 14.466 1.00 39.41 94 PRO A O 1
ATOM 764 N N . VAL A 1 95 ? -11.156 -19.389 13.902 1.00 36.91 95 VAL A N 1
ATOM 765 C CA . VAL A 1 95 ? -12.216 -19.852 12.997 1.00 36.91 95 VAL A CA 1
ATOM 766 C C . VAL A 1 95 ? -11.684 -19.835 11.569 1.00 36.91 95 VAL A C 1
ATOM 768 O O . VAL A 1 95 ? -11.496 -18.789 10.954 1.00 36.91 95 VAL A O 1
ATOM 77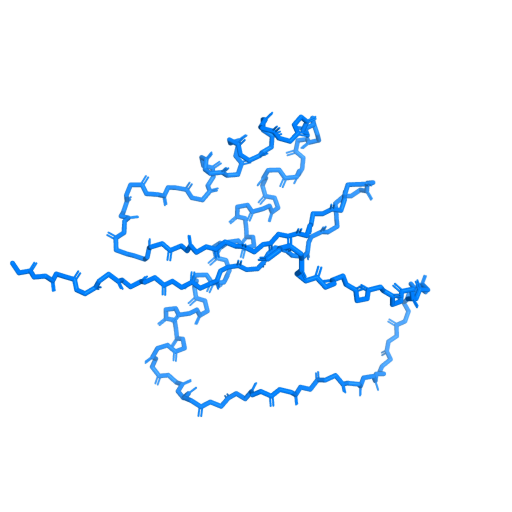1 N N . ARG A 1 96 ? -11.411 -21.040 11.059 1.00 34.41 96 ARG A N 1
ATOM 772 C CA . ARG A 1 96 ? -11.300 -21.331 9.628 1.00 34.41 96 ARG A CA 1
ATOM 773 C C . ARG A 1 96 ? -12.530 -20.776 8.917 1.00 34.41 96 ARG A C 1
ATOM 775 O O . ARG A 1 96 ? -13.617 -21.281 9.166 1.00 34.41 96 ARG A O 1
ATOM 782 N N . PHE A 1 97 ? -12.336 -19.889 7.951 1.00 31.34 97 PHE A N 1
ATOM 783 C CA . PHE A 1 97 ? -13.226 -19.818 6.799 1.00 31.34 97 PHE A CA 1
ATOM 784 C C . PHE A 1 97 ? -12.389 -19.750 5.527 1.00 31.34 97 PHE A C 1
ATOM 786 O O . PHE A 1 97 ? -11.682 -18.787 5.253 1.00 31.34 97 PHE A O 1
ATOM 793 N N . VAL A 1 98 ? -12.443 -20.862 4.797 1.00 36.66 98 VAL A N 1
ATOM 794 C CA . VAL A 1 98 ? -12.187 -20.923 3.363 1.00 36.66 98 VAL A CA 1
ATOM 795 C C . VAL A 1 98 ? -13.252 -20.044 2.716 1.00 36.66 98 VAL A C 1
ATOM 797 O O . VAL A 1 98 ? -14.434 -20.292 2.946 1.00 36.66 98 VAL A O 1
ATOM 800 N N . VAL A 1 99 ? -12.864 -19.049 1.920 1.00 36.50 99 VAL A N 1
ATOM 801 C CA . VAL A 1 99 ? -13.807 -18.404 1.002 1.00 36.50 99 VAL A CA 1
ATOM 802 C C . VAL A 1 99 ? -13.321 -18.658 -0.415 1.00 36.50 99 VAL A C 1
ATOM 804 O O . VAL A 1 99 ? -12.246 -18.230 -0.827 1.00 36.50 99 VAL A O 1
ATOM 807 N N . PHE A 1 100 ? -14.122 -19.477 -1.087 1.00 32.84 100 PHE A N 1
ATOM 808 C CA . PHE A 1 100 ? -14.067 -19.833 -2.492 1.00 32.84 100 PHE A CA 1
ATOM 809 C C . PHE A 1 100 ? -14.164 -18.586 -3.374 1.00 32.84 100 PHE A C 1
ATOM 811 O O . PHE A 1 100 ? -14.955 -17.683 -3.103 1.00 32.84 100 PHE A O 1
ATOM 818 N N . PHE A 1 101 ? -13.426 -18.607 -4.481 1.00 34.50 101 PHE A N 1
ATOM 819 C CA . PHE A 1 101 ? -13.713 -17.791 -5.654 1.00 34.50 101 PHE A CA 1
ATOM 820 C C . PHE A 1 101 ? -15.152 -18.082 -6.131 1.00 34.50 101 PHE A C 1
ATOM 822 O O . PHE A 1 101 ? -15.520 -19.234 -6.359 1.00 34.50 101 PHE A O 1
ATOM 829 N N . SER A 1 102 ? -15.962 -17.038 -6.276 1.00 34.50 102 SER A N 1
ATOM 830 C CA . SER A 1 102 ? -17.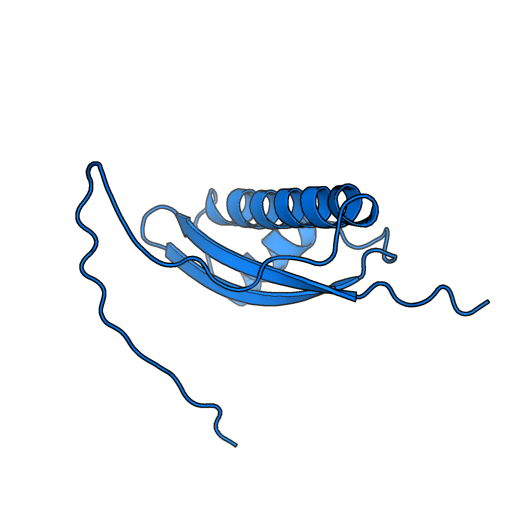087 -16.974 -7.217 1.00 34.50 102 SER A CA 1
ATOM 831 C C . SER A 1 102 ? -16.767 -15.763 -8.087 1.00 34.50 102 SER A C 1
ATOM 833 O O . SER A 1 102 ? -16.623 -14.668 -7.555 1.00 34.50 102 SER A O 1
ATOM 835 N N . LYS A 1 103 ? -16.506 -15.908 -9.381 1.00 35.84 103 LYS A N 1
ATOM 836 C CA . LYS A 1 103 ? -17.297 -16.596 -10.402 1.00 35.84 103 LYS A CA 1
ATOM 837 C C . LYS A 1 103 ? -16.390 -17.103 -11.526 1.00 35.84 103 LYS A C 1
ATOM 839 O O . LYS A 1 103 ? -15.303 -16.509 -11.695 1.00 35.84 103 LYS A O 1
#

Radius of gyration: 16.54 Å; chains: 1; bounding box: 38×33×49 Å